Protein AF-X0YJ72-F1 (afdb_monomer)

pLDDT: mean 87.63, std 8.46, range [59.5, 96.56]

Mean predicted aligned error: 7.09 Å

Radius of gyration: 19.4 Å; Cα contacts (8 Å, |Δi|>4): 60; chains: 1; bounding box: 46×40×58 Å

Foldseek 3Di:
DVVVVVVDDDDDDPPDDDDDADDDPPPDDLLRRLLVLLVVQVCVVPVDDDPVNVVLLVVLSVVCVVVVNSRVLVVVVVVVVVCVVVVNDDDPDDDPLVPHSSSVSD

Nearest PDB structures (foldseek):
  7pu7-assembly1_A  TM=9.183E-01  e=7.646E-05  Mycobacterium tuberculosis
  5lew-assembly1_A  TM=9.288E-01  e=2.505E-04  Mycobacterium tuberculosis H37Rv
  3f2b-assembly1_A  TM=7.261E-01  e=5.883E-02  Geobacillus kaustophilus

InterPro domains:
  IPR004805 Error-prone DNA polymerase/DNA polymerase III subunit alpha DnaE/PolC [PTHR32294] (2-106)
  IPR011708 Bacterial DNA polymerase III, alpha subunit, NTPase domain [PF07733] (32-106)

Sequence (106 aa):
SVAIADKCSLKIELGKVYLPSYQAPAGYDLNQYLRKLCEEKLPHHYPEISPRISERMERELEIIGKMGYAGYFLIVWDFIRYAKEKKIVVGPGRGSVAGSLVAYLL

Structure (mmCIF, N/CA/C/O backbone):
data_AF-X0YJ72-F1
#
_entry.id   AF-X0YJ72-F1
#
loop_
_atom_site.group_PDB
_atom_site.id
_atom_site.type_symbol
_atom_site.label_atom_id
_atom_site.label_alt_id
_atom_site.label_comp_id
_atom_site.label_asym_id
_atom_site.label_entity_id
_atom_site.label_seq_id
_atom_site.pdbx_PDB_ins_code
_atom_site.Cartn_x
_atom_site.Cartn_y
_atom_site.Cartn_z
_atom_site.occupancy
_atom_site.B_iso_or_equiv
_atom_site.auth_seq_id
_atom_site.auth_comp_id
_atom_site.auth_asym_id
_atom_site.auth_atom_id
_atom_site.pdbx_PDB_model_num
ATOM 1 N N . SER A 1 1 ? -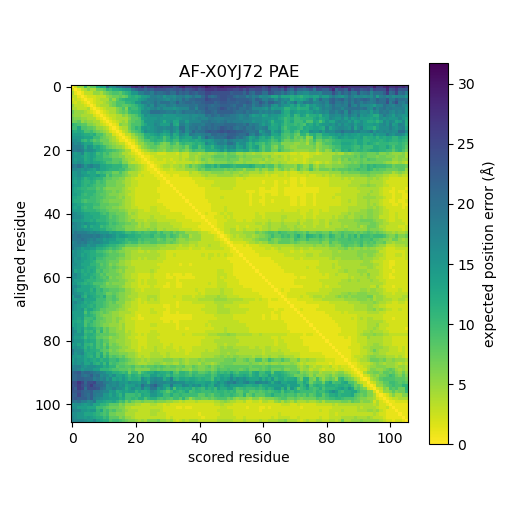26.955 20.178 37.705 1.00 59.50 1 SER A N 1
ATOM 2 C CA . SER A 1 1 ? -25.978 19.917 36.624 1.00 59.50 1 SER A CA 1
ATOM 3 C C . SER A 1 1 ? -24.838 19.014 37.092 1.00 59.50 1 SER A C 1
ATOM 5 O O . SER A 1 1 ? -24.590 18.019 36.428 1.00 59.50 1 SER A O 1
ATOM 7 N N . VAL A 1 2 ? -24.212 19.279 38.248 1.00 72.25 2 VAL A N 1
ATOM 8 C CA . VAL A 1 2 ? -23.073 18.493 38.788 1.00 72.25 2 VAL A CA 1
ATOM 9 C C . VAL A 1 2 ? -23.381 16.994 38.959 1.00 72.25 2 VAL A C 1
ATOM 11 O O . VAL A 1 2 ? -22.673 16.159 38.415 1.00 72.25 2 VAL A O 1
ATOM 14 N N . ALA A 1 3 ? -24.519 16.639 39.567 1.00 75.88 3 ALA A N 1
ATOM 15 C CA . ALA A 1 3 ? -24.898 15.238 39.812 1.00 75.88 3 ALA A CA 1
ATOM 16 C C . ALA A 1 3 ? -25.146 14.376 38.550 1.00 75.88 3 ALA A C 1
ATOM 18 O O . ALA A 1 3 ? -25.258 13.155 38.657 1.00 75.88 3 ALA A O 1
ATOM 19 N N . ILE A 1 4 ? -25.294 14.997 37.373 1.00 77.44 4 ILE A N 1
ATOM 20 C CA . ILE A 1 4 ? -25.411 14.294 36.084 1.00 77.44 4 ILE A CA 1
ATOM 21 C C . ILE A 1 4 ? -24.019 14.123 35.466 1.00 77.44 4 ILE A C 1
ATOM 23 O O . ILE A 1 4 ? -23.716 13.045 34.967 1.00 77.44 4 ILE A O 1
ATOM 27 N N . ALA A 1 5 ? -23.157 15.142 35.563 1.00 80.88 5 ALA A N 1
ATOM 28 C CA . ALA A 1 5 ? -21.775 15.077 35.091 1.00 80.88 5 ALA A CA 1
ATOM 29 C C . ALA A 1 5 ? -20.969 13.982 35.815 1.00 80.88 5 ALA A C 1
ATOM 31 O O . ALA A 1 5 ? -20.276 13.212 35.158 1.00 80.88 5 ALA A O 1
ATOM 32 N N . ASP A 1 6 ? -21.155 13.829 37.130 1.00 80.88 6 ASP A N 1
ATOM 33 C CA . ASP A 1 6 ? -20.467 12.801 37.931 1.00 80.88 6 ASP A CA 1
ATOM 34 C C . ASP A 1 6 ? -20.871 11.362 37.565 1.00 80.88 6 ASP A C 1
ATOM 36 O O . ASP A 1 6 ? -20.155 10.408 37.866 1.00 80.88 6 ASP A O 1
ATOM 40 N N . LYS A 1 7 ? -22.018 11.184 36.896 1.00 85.25 7 LYS A N 1
ATOM 41 C CA . LYS A 1 7 ? -22.509 9.876 36.433 1.00 85.25 7 LYS A CA 1
ATOM 42 C C . LYS A 1 7 ? -22.047 9.535 35.014 1.00 85.25 7 LYS A C 1
ATOM 44 O O . LYS A 1 7 ? -22.266 8.412 34.562 1.00 85.25 7 LYS A O 1
ATOM 49 N N . CYS A 1 8 ? -21.420 10.471 34.303 1.00 80.06 8 CYS A N 1
ATOM 50 C CA . CYS A 1 8 ? -20.959 10.278 32.934 1.00 80.06 8 CYS A CA 1
ATOM 51 C C . CYS A 1 8 ? -19.462 9.941 32.905 1.00 80.06 8 CYS A C 1
ATOM 53 O O . CYS A 1 8 ? -18.616 10.829 32.875 1.00 80.06 8 CYS A O 1
ATOM 55 N N . SER A 1 9 ? -19.129 8.650 32.841 1.00 81.56 9 SER A N 1
ATOM 56 C CA . SER A 1 9 ? -17.758 8.166 32.626 1.00 81.56 9 SER A CA 1
ATOM 57 C C . SER A 1 9 ? -17.624 7.473 31.264 1.00 81.56 9 SER A C 1
ATOM 59 O O . SER A 1 9 ? -17.609 6.250 31.145 1.00 81.56 9 SER A O 1
ATOM 61 N N . LEU A 1 10 ? -17.520 8.268 30.196 1.00 84.94 10 LEU A N 1
ATOM 62 C CA . LEU A 1 10 ? -17.245 7.748 28.856 1.00 84.94 10 LEU A CA 1
ATOM 63 C C . LEU A 1 10 ? -15.732 7.677 28.620 1.00 84.94 10 LEU A C 1
ATOM 65 O O . LEU A 1 10 ? -15.059 8.704 28.551 1.00 84.94 10 LEU A O 1
ATOM 69 N N . LYS A 1 11 ? -15.198 6.465 28.449 1.00 81.69 11 LYS A N 1
ATOM 70 C CA . LYS A 1 11 ? -13.836 6.258 27.946 1.00 81.69 11 LYS A CA 1
ATOM 71 C C . LYS A 1 11 ? -13.893 6.066 26.437 1.00 81.69 11 LYS A C 1
ATOM 73 O O . LYS A 1 11 ? -14.339 5.027 25.962 1.00 81.69 11 LYS A O 1
ATOM 78 N N . ILE A 1 12 ? -13.442 7.072 25.696 1.00 83.19 12 ILE A N 1
ATOM 79 C CA . ILE A 1 12 ? -13.235 6.953 24.253 1.00 83.19 12 ILE A CA 1
ATOM 80 C C . ILE A 1 12 ? -11.805 6.465 24.043 1.00 83.19 12 ILE A C 1
ATOM 82 O O . ILE A 1 12 ? -10.852 7.150 24.412 1.00 83.19 12 ILE A O 1
ATOM 86 N N . GLU A 1 13 ? -11.651 5.275 23.468 1.00 80.75 13 GLU A N 1
ATOM 87 C CA . GLU A 1 13 ? -10.342 4.773 23.061 1.00 80.75 13 GLU A CA 1
ATOM 88 C C . GLU A 1 13 ? -9.863 5.547 21.828 1.00 80.75 13 GLU A C 1
ATOM 90 O O . GLU A 1 13 ? -10.261 5.277 20.696 1.00 80.75 13 GLU A O 1
ATOM 95 N N . LEU A 1 14 ? -9.016 6.546 22.058 1.00 78.56 14 LEU A N 1
ATOM 96 C CA . LEU A 1 14 ? -8.369 7.309 20.998 1.00 78.56 14 LEU A CA 1
ATOM 97 C C . LEU A 1 14 ? -7.135 6.544 20.497 1.00 78.56 14 LEU A C 1
ATOM 99 O O . LEU A 1 14 ? -6.386 5.973 21.286 1.00 78.56 14 LEU A O 1
ATOM 103 N N . GLY A 1 15 ? -6.913 6.537 19.181 1.00 71.38 15 GLY A N 1
ATOM 104 C CA . GLY A 1 15 ? -5.707 5.962 18.567 1.00 71.38 15 GLY A CA 1
ATOM 105 C C . GLY A 1 15 ? -5.810 4.503 18.106 1.00 71.38 15 GLY A C 1
ATOM 106 O O . GLY A 1 15 ? -4.875 4.019 17.472 1.00 71.38 15 GLY A O 1
ATOM 107 N N . LYS A 1 16 ? -6.932 3.805 18.337 1.00 69.31 16 LYS A N 1
ATOM 108 C CA . LYS A 1 16 ? -7.198 2.528 17.654 1.00 69.31 16 LYS A CA 1
ATOM 109 C C . LYS A 1 16 ? -7.697 2.783 16.235 1.00 69.31 16 LYS A C 1
ATOM 111 O O . LYS A 1 16 ? -8.743 3.397 16.036 1.00 69.31 16 LYS A O 1
ATOM 116 N N . VAL A 1 17 ? -6.955 2.282 15.253 1.00 67.31 17 VAL A N 1
ATOM 117 C CA . VAL A 1 17 ? -7.372 2.298 13.850 1.00 67.31 17 VAL A CA 1
ATOM 118 C C . VAL A 1 17 ? -8.196 1.041 13.581 1.00 67.31 17 VAL A C 1
ATOM 120 O O . VAL A 1 17 ? -7.671 -0.069 13.603 1.00 67.31 17 VAL A O 1
ATOM 123 N N . TYR A 1 18 ? -9.489 1.217 13.326 1.00 72.44 18 TYR A N 1
ATOM 124 C CA . TYR A 1 18 ? -10.373 0.137 12.894 1.00 72.44 18 TYR A CA 1
ATOM 125 C C . TYR A 1 18 ? -10.379 0.089 11.367 1.00 72.44 18 TYR A C 1
ATOM 127 O O . TYR A 1 18 ? -11.132 0.814 10.718 1.00 72.44 18 TYR A O 1
ATOM 135 N N . LEU A 1 19 ? -9.496 -0.724 10.789 1.00 70.50 19 LEU A N 1
ATOM 136 C CA . LEU A 1 19 ? -9.482 -0.959 9.346 1.00 70.50 19 LEU A CA 1
ATOM 137 C C . LEU A 1 19 ? -10.406 -2.129 8.983 1.00 70.50 19 LEU A C 1
ATOM 139 O O . LEU A 1 19 ? -10.477 -3.099 9.742 1.00 70.50 19 LEU A O 1
ATOM 143 N N . PRO A 1 20 ? -11.084 -2.072 7.821 1.00 77.31 20 PRO A N 1
ATOM 144 C CA . PRO A 1 20 ? -11.748 -3.245 7.279 1.00 77.31 20 PRO A CA 1
ATOM 145 C C . PRO A 1 20 ? -10.729 -4.371 7.059 1.00 77.31 20 PRO A C 1
ATOM 147 O O . PRO A 1 20 ? -9.563 -4.121 6.749 1.00 77.31 20 PRO A O 1
ATOM 150 N N . SER A 1 21 ? -11.157 -5.621 7.213 1.00 79.88 21 SER A N 1
ATOM 151 C CA . SER A 1 21 ? -10.317 -6.766 6.875 1.00 79.88 21 SER A CA 1
ATOM 152 C C . SER A 1 21 ? -10.325 -6.981 5.362 1.00 79.88 21 SER A C 1
ATOM 154 O O . SER A 1 21 ? -11.374 -7.172 4.750 1.00 79.88 21 SER A O 1
ATOM 156 N N . TYR A 1 22 ? -9.143 -6.958 4.748 1.00 88.00 22 TYR A N 1
ATOM 157 C CA . TYR A 1 22 ? -8.981 -7.391 3.363 1.00 88.00 22 TYR A CA 1
ATOM 158 C C . TYR A 1 22 ? -8.944 -8.919 3.307 1.00 88.00 22 TYR A C 1
ATOM 160 O O . TYR A 1 22 ? -8.295 -9.550 4.143 1.00 88.00 22 TYR A O 1
ATOM 168 N N . GLN A 1 23 ? -9.611 -9.519 2.324 1.00 90.38 23 GLN A N 1
ATOM 169 C CA . GLN A 1 23 ? -9.538 -10.959 2.083 1.00 90.38 23 GLN A CA 1
ATOM 170 C C . GLN A 1 23 ? -8.643 -11.219 0.876 1.00 90.38 23 GLN A C 1
ATOM 172 O O . GLN A 1 23 ? -9.002 -10.901 -0.256 1.00 90.38 23 GLN A O 1
ATOM 177 N N . ALA A 1 24 ? -7.459 -11.780 1.127 1.00 90.50 24 ALA A N 1
ATOM 178 C CA . ALA A 1 24 ? -6.589 -12.236 0.053 1.00 90.50 24 ALA A CA 1
ATOM 179 C C . ALA A 1 24 ? -7.203 -13.461 -0.657 1.00 90.50 24 ALA A C 1
ATOM 181 O O . ALA A 1 24 ? -7.956 -14.220 -0.036 1.00 90.50 24 ALA A O 1
ATOM 182 N N . PRO A 1 25 ? -6.883 -13.680 -1.945 1.00 91.62 25 PRO A N 1
ATOM 183 C CA . PRO A 1 25 ? -7.271 -14.893 -2.653 1.00 91.62 25 PRO A CA 1
ATOM 184 C C . PRO A 1 25 ? -6.792 -16.165 -1.943 1.00 91.62 25 PRO A C 1
ATOM 186 O O . PRO A 1 25 ? -5.784 -16.160 -1.233 1.00 91.62 25 PRO A O 1
ATOM 189 N N . ALA A 1 26 ? -7.495 -17.276 -2.179 1.00 89.88 26 ALA A N 1
ATOM 190 C CA . ALA A 1 26 ? -7.156 -18.564 -1.583 1.00 89.88 26 ALA A CA 1
ATOM 191 C C . ALA A 1 26 ? -5.690 -18.944 -1.861 1.00 89.88 26 ALA A C 1
ATOM 193 O O . ALA A 1 26 ? -5.237 -18.904 -3.004 1.00 89.88 26 ALA A O 1
ATOM 194 N N . GLY A 1 27 ? -4.965 -19.321 -0.805 1.00 90.31 27 GLY A N 1
ATOM 195 C CA . GLY A 1 27 ? -3.552 -19.703 -0.879 1.00 90.31 27 GLY A CA 1
ATOM 196 C C . GLY A 1 27 ? -2.553 -18.572 -0.621 1.00 90.31 27 GLY A C 1
ATOM 197 O O . GLY A 1 27 ? -1.357 -18.846 -0.624 1.00 90.31 27 GLY A O 1
ATOM 198 N N . TYR A 1 28 ? -3.016 -17.345 -0.357 1.00 92.44 28 TYR A N 1
ATOM 199 C CA . TYR A 1 28 ? -2.157 -16.219 0.009 1.00 92.44 28 TYR A CA 1
ATOM 200 C C . TYR A 1 28 ? -2.522 -15.634 1.373 1.00 92.44 28 TYR A C 1
ATOM 202 O O . TYR A 1 28 ? -3.697 -15.438 1.685 1.00 92.44 28 TYR A O 1
ATOM 210 N N . ASP A 1 29 ? -1.506 -15.276 2.157 1.00 94.69 29 ASP A N 1
ATOM 211 C CA . ASP A 1 29 ? -1.660 -14.275 3.212 1.00 94.69 29 ASP A CA 1
ATOM 212 C C . ASP A 1 29 ? -1.589 -12.838 2.641 1.00 94.69 29 ASP A C 1
ATOM 214 O O . ASP A 1 29 ? -1.282 -12.621 1.465 1.00 94.69 29 ASP A O 1
ATOM 218 N N . LEU A 1 30 ? -1.888 -11.827 3.466 1.00 94.19 30 LEU A N 1
ATOM 219 C CA . LEU A 1 30 ? -1.891 -10.422 3.034 1.00 94.19 30 LEU A CA 1
ATOM 220 C C . LEU A 1 30 ? -0.511 -9.931 2.565 1.00 94.19 30 LEU A C 1
ATOM 222 O O . LEU A 1 30 ? -0.428 -9.159 1.612 1.00 94.19 30 LEU A O 1
ATOM 226 N N . ASN A 1 31 ? 0.568 -10.363 3.219 1.00 95.25 31 ASN A N 1
ATOM 227 C CA . ASN A 1 31 ? 1.929 -9.954 2.875 1.00 95.25 31 ASN A CA 1
ATOM 228 C C . ASN A 1 31 ? 2.378 -10.613 1.567 1.00 95.25 31 ASN A C 1
ATOM 230 O O . ASN A 1 31 ? 2.947 -9.951 0.701 1.00 95.25 31 ASN A O 1
ATOM 234 N N . GLN A 1 32 ? 2.090 -11.904 1.407 1.00 96.25 32 GLN A N 1
ATOM 235 C CA . GLN A 1 32 ? 2.367 -12.674 0.200 1.00 96.25 32 GLN A CA 1
ATOM 236 C C . GLN A 1 32 ? 1.589 -12.125 -0.993 1.00 96.25 32 GLN A C 1
ATOM 238 O O . GLN A 1 32 ? 2.148 -11.984 -2.079 1.00 96.25 32 GLN A O 1
ATOM 243 N N . TYR A 1 33 ? 0.316 -11.775 -0.798 1.00 96.38 33 TYR A N 1
ATOM 244 C CA . TYR A 1 33 ? -0.488 -11.200 -1.867 1.00 96.38 33 TYR A CA 1
ATOM 245 C C . TYR A 1 33 ? 0.001 -9.803 -2.263 1.00 96.38 33 TYR A C 1
ATOM 247 O O . TYR A 1 33 ? 0.153 -9.520 -3.449 1.00 96.38 33 TYR A O 1
ATOM 255 N N . LEU A 1 34 ? 0.330 -8.953 -1.284 1.00 96.31 34 LEU A N 1
ATOM 256 C CA . LEU A 1 34 ? 0.930 -7.644 -1.541 1.00 96.31 34 LEU A CA 1
ATOM 257 C C . LEU A 1 34 ? 2.246 -7.768 -2.326 1.00 96.31 34 LEU A C 1
ATOM 259 O O . LEU A 1 34 ? 2.441 -7.068 -3.317 1.00 96.31 34 LEU A O 1
ATOM 263 N N . ARG A 1 35 ? 3.123 -8.691 -1.917 1.00 96.56 35 ARG A N 1
ATOM 264 C CA . ARG A 1 35 ? 4.372 -9.002 -2.623 1.00 96.56 35 ARG A CA 1
ATOM 265 C C . ARG A 1 35 ? 4.119 -9.400 -4.073 1.00 96.56 35 ARG A C 1
ATOM 267 O O . ARG A 1 35 ? 4.732 -8.819 -4.962 1.00 96.56 35 ARG A O 1
ATOM 274 N N . LYS A 1 36 ? 3.198 -10.340 -4.305 1.00 95.94 36 LYS A N 1
ATOM 275 C CA . LYS A 1 36 ? 2.842 -10.814 -5.649 1.00 95.94 36 LYS A CA 1
ATOM 276 C C . LYS A 1 36 ? 2.450 -9.654 -6.564 1.00 95.94 36 LYS A C 1
ATOM 278 O O . LYS A 1 36 ? 2.951 -9.564 -7.678 1.00 95.94 36 LYS A O 1
ATOM 283 N N . LEU A 1 37 ? 1.599 -8.744 -6.084 1.00 95.56 37 LEU A N 1
ATOM 284 C CA . LEU A 1 37 ? 1.169 -7.576 -6.860 1.00 95.56 37 LEU A CA 1
ATOM 285 C C . LEU A 1 37 ? 2.339 -6.649 -7.216 1.00 95.56 37 LEU A C 1
ATOM 287 O O . LEU A 1 37 ? 2.407 -6.150 -8.339 1.00 95.56 37 LEU A O 1
ATOM 291 N N . CYS A 1 38 ? 3.264 -6.424 -6.281 1.00 95.38 38 CYS A N 1
ATOM 292 C CA . CYS A 1 38 ? 4.462 -5.630 -6.543 1.00 95.38 38 CYS A CA 1
ATOM 293 C C . CYS A 1 38 ? 5.374 -6.304 -7.574 1.00 95.38 38 CYS A C 1
ATOM 295 O O . CYS A 1 38 ? 5.818 -5.642 -8.506 1.00 95.38 38 CYS A O 1
ATOM 297 N N . GLU A 1 39 ? 5.619 -7.608 -7.443 1.00 94.19 39 GLU A N 1
ATOM 298 C CA . GLU A 1 39 ? 6.461 -8.386 -8.363 1.00 94.19 39 GLU A CA 1
ATOM 299 C C . GLU A 1 39 ? 5.876 -8.440 -9.780 1.00 94.19 39 GLU A C 1
ATOM 301 O O . GLU A 1 39 ? 6.616 -8.309 -10.751 1.00 94.19 39 GLU A O 1
ATOM 306 N N . GLU A 1 40 ? 4.552 -8.555 -9.914 1.00 94.25 40 GLU A N 1
ATOM 307 C CA . GLU A 1 40 ? 3.861 -8.520 -11.210 1.00 94.25 40 GLU A CA 1
ATOM 308 C C . GLU A 1 40 ? 3.990 -7.156 -11.898 1.00 94.25 40 GLU A C 1
ATOM 310 O O . GLU A 1 40 ? 4.119 -7.080 -13.120 1.00 94.25 40 GLU A O 1
ATOM 315 N N . LYS A 1 41 ? 3.967 -6.065 -11.126 1.00 92.44 41 LYS A N 1
ATOM 316 C CA . LYS A 1 41 ? 3.999 -4.702 -11.671 1.00 92.44 41 LYS A CA 1
ATOM 317 C C . LYS A 1 41 ? 5.399 -4.129 -11.829 1.00 92.44 41 LYS A C 1
ATOM 319 O O . LYS A 1 41 ? 5.595 -3.236 -12.652 1.00 92.44 41 LYS A O 1
ATOM 324 N N . LEU A 1 42 ? 6.381 -4.652 -11.103 1.00 92.38 42 LEU A N 1
ATOM 325 C CA . LEU A 1 42 ? 7.759 -4.172 -11.134 1.00 92.38 42 LEU A CA 1
ATOM 326 C C . LEU A 1 42 ? 8.341 -4.079 -12.562 1.00 92.38 42 LEU A C 1
ATOM 328 O O . LEU A 1 42 ? 8.845 -3.004 -12.895 1.00 92.38 42 LEU A O 1
ATOM 332 N N . PRO A 1 43 ? 8.200 -5.092 -13.446 1.00 91.25 43 PRO A N 1
ATOM 333 C CA . PRO A 1 43 ? 8.715 -5.023 -14.817 1.00 91.25 43 PRO A CA 1
ATOM 334 C C . PRO A 1 43 ? 8.016 -3.971 -15.688 1.00 91.25 43 PRO A C 1
ATOM 336 O O . PRO A 1 43 ? 8.609 -3.457 -16.634 1.00 91.25 43 PRO A O 1
ATOM 339 N N . HIS A 1 44 ? 6.759 -3.628 -15.383 1.00 90.25 44 HIS A N 1
ATOM 340 C CA . HIS A 1 44 ? 6.011 -2.606 -16.122 1.00 90.25 44 HIS A CA 1
ATOM 341 C C . HIS A 1 44 ? 6.501 -1.186 -15.819 1.00 90.25 44 HIS A C 1
ATOM 343 O O . HIS A 1 44 ? 6.399 -0.308 -16.674 1.00 90.25 44 HIS A O 1
ATOM 349 N N . HIS A 1 45 ? 7.038 -0.960 -14.618 1.00 88.62 45 HIS A N 1
ATOM 350 C CA . HIS A 1 45 ? 7.579 0.336 -14.204 1.00 88.62 45 HIS A CA 1
ATOM 351 C C . HIS A 1 45 ? 9.101 0.433 -14.379 1.00 88.62 45 HIS A C 1
AT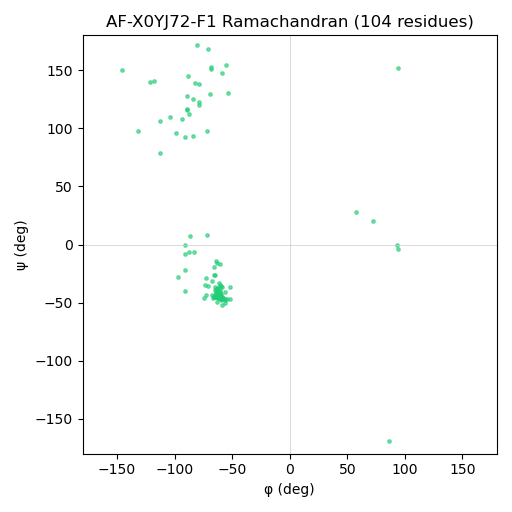OM 353 O O . HIS A 1 45 ? 9.618 1.530 -14.587 1.00 88.62 45 HIS A O 1
ATOM 359 N N . TYR A 1 46 ? 9.811 -0.697 -14.309 1.00 88.62 46 TYR A N 1
ATOM 360 C CA . TYR A 1 46 ? 11.264 -0.786 -14.430 1.00 88.62 46 TYR A CA 1
ATOM 361 C C . TYR A 1 46 ? 11.649 -1.902 -15.415 1.00 88.62 46 TYR A C 1
ATOM 363 O O . TYR A 1 46 ? 11.714 -3.064 -15.017 1.00 88.62 46 TYR A O 1
ATOM 371 N N . PRO A 1 47 ? 11.945 -1.563 -16.685 1.00 84.88 47 PRO A N 1
ATOM 372 C CA . PRO A 1 47 ? 12.382 -2.539 -17.689 1.00 84.88 47 PRO A CA 1
ATOM 373 C C . PRO A 1 47 ? 13.694 -3.240 -17.312 1.00 84.88 47 PRO A C 1
ATOM 375 O O . PRO A 1 47 ? 13.882 -4.416 -17.610 1.00 84.88 47 PRO A O 1
ATOM 378 N N . GLU A 1 48 ? 14.586 -2.525 -16.621 1.00 88.81 48 GLU A N 1
ATOM 379 C CA . GLU A 1 48 ? 15.819 -3.064 -16.052 1.00 88.81 48 GLU A CA 1
ATOM 380 C C . GLU A 1 48 ? 15.742 -3.029 -14.525 1.00 88.81 48 GLU A C 1
ATOM 382 O O . GLU A 1 48 ? 15.834 -1.976 -13.883 1.00 88.81 48 GLU A O 1
ATOM 387 N N . ILE A 1 49 ? 15.566 -4.204 -13.925 1.00 87.12 49 ILE A N 1
ATOM 388 C CA . ILE A 1 49 ? 15.465 -4.342 -12.476 1.00 87.12 49 ILE A CA 1
ATOM 389 C C . ILE A 1 49 ? 16.879 -4.407 -11.896 1.00 87.12 49 ILE A C 1
ATOM 391 O O . ILE A 1 49 ? 17.500 -5.466 -11.819 1.00 87.12 49 ILE A O 1
ATOM 395 N N . SER A 1 50 ? 17.407 -3.252 -11.488 1.00 91.31 50 SER A N 1
ATOM 396 C CA . SER A 1 50 ? 18.681 -3.211 -10.763 1.00 91.31 50 SER A CA 1
ATOM 397 C C . SER A 1 50 ? 18.546 -3.839 -9.362 1.00 91.31 50 SER A C 1
ATOM 399 O O . SER A 1 50 ? 17.487 -3.702 -8.738 1.00 91.31 50 SER A O 1
ATOM 401 N N . PRO A 1 51 ? 19.622 -4.428 -8.799 1.00 91.31 51 PRO A N 1
ATOM 402 C CA . PRO A 1 51 ? 19.613 -4.969 -7.434 1.00 91.31 51 PRO A CA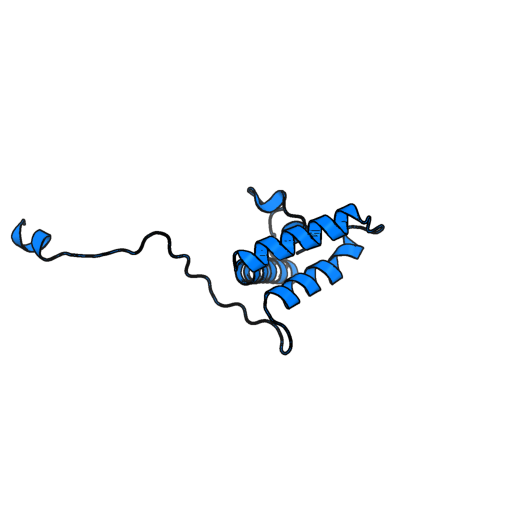 1
ATOM 403 C C . PRO A 1 51 ? 19.117 -3.962 -6.389 1.00 91.31 51 PRO A C 1
ATOM 405 O O . PRO A 1 51 ? 18.353 -4.307 -5.494 1.00 91.31 51 PRO A O 1
ATOM 408 N N . ARG A 1 52 ? 19.453 -2.678 -6.571 1.00 92.19 52 ARG A N 1
ATOM 409 C CA . ARG A 1 52 ? 19.021 -1.580 -5.696 1.00 92.19 52 ARG A CA 1
ATOM 410 C C . ARG A 1 52 ? 17.497 -1.431 -5.625 1.00 92.19 52 ARG A C 1
ATOM 412 O O . ARG A 1 52 ? 16.975 -1.046 -4.581 1.00 92.19 52 ARG A O 1
ATOM 419 N N . ILE A 1 53 ? 16.787 -1.675 -6.727 1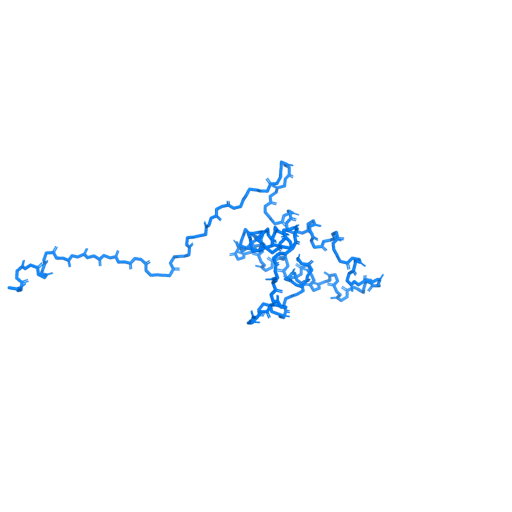.00 92.31 53 ILE A N 1
ATOM 420 C CA . ILE A 1 53 ? 15.323 -1.561 -6.777 1.00 92.31 53 ILE A CA 1
ATOM 421 C C . ILE A 1 53 ? 14.692 -2.754 -6.060 1.00 92.31 53 ILE A C 1
ATOM 423 O O . ILE A 1 53 ? 13.829 -2.551 -5.207 1.00 92.31 53 ILE A O 1
ATOM 427 N N . SER A 1 54 ? 15.169 -3.969 -6.338 1.00 91.06 54 SER A N 1
ATOM 428 C CA . SER A 1 54 ? 14.692 -5.187 -5.673 1.00 91.06 54 SER A CA 1
ATOM 429 C C . SER A 1 54 ? 14.923 -5.144 -4.164 1.00 91.06 54 SER A C 1
ATOM 431 O O . SER A 1 54 ? 14.000 -5.393 -3.396 1.00 91.06 54 SER A O 1
ATOM 433 N N . GLU A 1 55 ? 16.116 -4.740 -3.718 1.00 94.31 55 GLU A N 1
ATOM 434 C CA . GLU A 1 55 ? 16.434 -4.591 -2.292 1.00 94.31 55 GLU A CA 1
ATOM 435 C C . GLU A 1 55 ? 15.564 -3.535 -1.605 1.00 94.31 55 GLU A C 1
ATOM 437 O O . GLU A 1 55 ? 15.166 -3.699 -0.449 1.00 94.31 55 GLU A O 1
ATOM 442 N N . ARG A 1 56 ? 15.257 -2.435 -2.303 1.00 94.25 56 ARG A N 1
ATOM 443 C CA . ARG A 1 56 ? 14.356 -1.407 -1.777 1.00 94.25 56 ARG A CA 1
ATOM 444 C C . ARG A 1 56 ? 12.935 -1.942 -1.635 1.00 94.25 56 ARG A C 1
ATOM 446 O O . ARG A 1 56 ? 12.326 -1.719 -0.593 1.00 94.25 56 ARG A O 1
ATOM 453 N N . MET A 1 57 ? 12.423 -2.628 -2.657 1.00 94.94 57 MET A N 1
ATOM 454 C CA . MET A 1 57 ? 11.093 -3.237 -2.625 1.00 94.94 57 MET A CA 1
ATOM 455 C C . MET A 1 57 ? 10.987 -4.232 -1.469 1.00 94.94 57 MET A C 1
ATOM 457 O O . MET A 1 57 ? 10.046 -4.150 -0.685 1.00 94.94 57 MET A O 1
ATOM 461 N N . GLU A 1 58 ? 11.985 -5.103 -1.318 1.00 95.12 58 GLU A N 1
ATOM 462 C CA . GLU A 1 58 ? 12.037 -6.100 -0.251 1.00 95.12 58 GLU A CA 1
ATOM 463 C C . GLU A 1 58 ? 12.009 -5.453 1.135 1.00 95.12 58 GLU A C 1
ATOM 465 O O . GLU A 1 58 ? 11.192 -5.810 1.981 1.00 95.12 58 GLU A O 1
ATOM 470 N N . ARG A 1 59 ? 12.846 -4.432 1.346 1.00 95.94 59 ARG A N 1
ATOM 471 C CA . ARG A 1 59 ? 12.903 -3.695 2.611 1.00 95.94 59 ARG A CA 1
ATOM 472 C C . ARG A 1 59 ? 11.578 -3.013 2.943 1.00 95.94 59 ARG A C 1
ATOM 474 O O . ARG A 1 59 ? 11.151 -3.029 4.095 1.00 95.94 59 ARG A O 1
ATOM 481 N N . GLU A 1 60 ? 10.936 -2.385 1.959 1.00 95.75 60 GLU A N 1
ATOM 482 C CA . GLU A 1 60 ? 9.633 -1.746 2.163 1.00 95.75 60 GLU A CA 1
ATOM 483 C C . GLU A 1 60 ? 8.547 -2.784 2.489 1.00 95.75 60 GLU A C 1
ATOM 485 O O . GLU A 1 60 ? 7.804 -2.589 3.452 1.00 95.75 60 GLU A O 1
ATOM 490 N N . LEU A 1 61 ? 8.489 -3.906 1.760 1.00 96.12 61 LEU A N 1
ATOM 491 C CA . LEU A 1 61 ? 7.552 -5.005 2.027 1.00 96.12 61 LEU A CA 1
ATOM 492 C C . LEU A 1 61 ? 7.748 -5.598 3.429 1.00 96.12 61 LEU A C 1
ATOM 494 O O . LEU A 1 61 ? 6.770 -5.830 4.140 1.00 96.12 61 LEU A O 1
ATOM 498 N N . GLU A 1 62 ? 8.996 -5.793 3.856 1.00 96.12 62 GLU A N 1
ATOM 499 C CA . GLU A 1 62 ? 9.324 -6.302 5.188 1.00 96.12 62 GLU A CA 1
ATOM 500 C C . GLU A 1 62 ? 8.837 -5.352 6.293 1.00 96.12 62 GLU A C 1
ATOM 502 O O . GLU A 1 62 ? 8.208 -5.787 7.261 1.00 96.12 62 GLU A O 1
ATOM 507 N N . ILE A 1 63 ? 9.082 -4.045 6.147 1.00 94.94 63 ILE A N 1
ATOM 508 C CA . ILE A 1 63 ? 8.622 -3.030 7.107 1.00 94.94 63 ILE A CA 1
ATOM 509 C C . ILE A 1 63 ? 7.089 -2.988 7.151 1.00 94.94 63 ILE A C 1
ATOM 511 O O . ILE A 1 63 ? 6.510 -2.980 8.238 1.00 94.94 63 ILE A O 1
ATOM 515 N N . ILE A 1 64 ? 6.420 -2.997 5.995 1.00 94.06 64 ILE A N 1
ATOM 516 C CA . ILE A 1 64 ? 4.951 -2.986 5.911 1.00 94.06 64 ILE A CA 1
ATOM 517 C C . ILE A 1 64 ? 4.361 -4.218 6.605 1.00 94.06 64 ILE A C 1
ATOM 519 O O . ILE A 1 64 ? 3.400 -4.086 7.370 1.00 94.06 64 ILE A O 1
ATOM 523 N N . GLY A 1 65 ? 4.955 -5.392 6.380 1.00 92.88 65 GLY A N 1
ATOM 524 C CA . GLY A 1 65 ? 4.532 -6.638 7.011 1.00 92.88 65 GLY A CA 1
ATOM 525 C C . GLY A 1 65 ? 4.733 -6.631 8.524 1.00 92.88 65 GLY A C 1
ATOM 526 O O . GLY A 1 65 ? 3.804 -6.955 9.261 1.00 92.88 65 GLY A O 1
ATOM 527 N N . LYS A 1 66 ? 5.897 -6.172 9.008 1.00 92.19 66 LYS A N 1
ATOM 528 C CA . LYS A 1 66 ? 6.192 -6.034 10.448 1.00 92.19 66 LYS A CA 1
ATOM 529 C C . LYS A 1 66 ? 5.219 -5.104 11.167 1.00 92.19 66 LYS A C 1
ATOM 531 O O . LYS A 1 66 ? 4.855 -5.360 12.309 1.00 92.19 66 LYS A O 1
ATOM 536 N N . MET A 1 67 ? 4.794 -4.037 10.497 1.00 90.06 67 MET A N 1
ATOM 537 C CA . MET A 1 67 ? 3.849 -3.069 11.049 1.00 90.06 67 MET A CA 1
ATOM 538 C C . MET A 1 67 ? 2.379 -3.504 10.917 1.00 90.06 67 MET A C 1
ATOM 540 O O . MET A 1 67 ? 1.499 -2.817 11.429 1.00 90.06 67 MET A O 1
ATOM 544 N N . GLY A 1 68 ? 2.093 -4.613 10.224 1.00 89.50 68 GLY A N 1
ATOM 545 C CA . GLY A 1 68 ? 0.728 -5.096 10.000 1.00 89.50 68 GLY A CA 1
ATOM 546 C C . GLY A 1 68 ? -0.083 -4.252 9.010 1.00 89.50 68 GLY A C 1
ATOM 547 O O . GLY A 1 68 ? -1.310 -4.323 9.004 1.00 89.50 68 GLY A O 1
ATOM 548 N N . TYR A 1 69 ? 0.574 -3.458 8.158 1.00 90.75 69 TYR A N 1
ATOM 549 C CA . TYR A 1 69 ? -0.102 -2.540 7.234 1.00 90.75 69 TYR A CA 1
ATOM 550 C C . TYR A 1 69 ? -0.415 -3.139 5.859 1.00 90.75 69 TYR A C 1
ATOM 552 O O . TYR A 1 69 ? -1.036 -2.462 5.042 1.00 90.75 69 TYR A O 1
ATOM 560 N N . ALA A 1 70 ? -0.060 -4.396 5.580 1.00 93.00 70 ALA A N 1
ATOM 561 C CA . ALA A 1 70 ? -0.326 -4.999 4.270 1.00 93.00 70 ALA A CA 1
ATOM 562 C C . ALA A 1 70 ? -1.814 -4.949 3.879 1.00 93.00 70 ALA A C 1
ATOM 564 O O . ALA A 1 70 ? -2.145 -4.583 2.754 1.00 93.00 70 ALA A O 1
ATOM 565 N N . GLY A 1 71 ? -2.722 -5.204 4.830 1.00 92.44 71 GLY A N 1
ATOM 566 C CA . GLY A 1 71 ? -4.165 -5.081 4.598 1.00 92.44 71 GLY A CA 1
ATOM 567 C C . GLY A 1 71 ? -4.5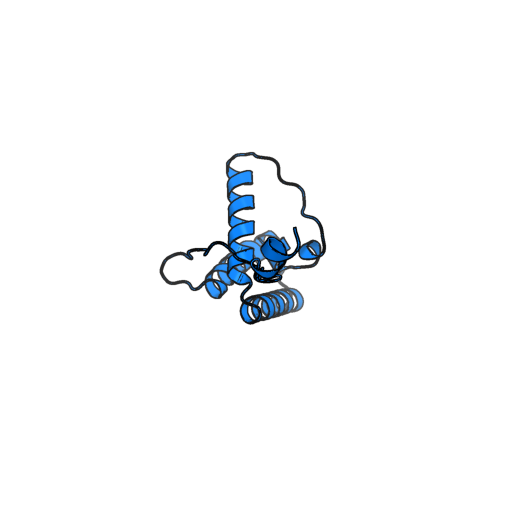92 -3.665 4.203 1.00 92.44 71 GLY A C 1
ATOM 568 O O . GLY A 1 71 ? -5.401 -3.501 3.297 1.00 92.44 71 GLY A O 1
ATOM 569 N N . TYR A 1 72 ? -3.999 -2.635 4.814 1.00 90.81 72 TYR A N 1
ATOM 570 C CA . TYR A 1 72 ? -4.268 -1.240 4.457 1.00 90.81 72 TYR A CA 1
ATOM 571 C C . TYR A 1 72 ? -3.861 -0.935 3.009 1.00 90.81 72 TYR A C 1
ATOM 573 O O . TYR A 1 72 ? -4.645 -0.355 2.259 1.00 90.81 72 TYR A O 1
ATOM 581 N N . PHE A 1 73 ? -2.663 -1.369 2.603 1.00 93.00 73 PHE A N 1
ATOM 582 C CA . PHE A 1 73 ? -2.179 -1.194 1.231 1.00 93.00 73 PHE A CA 1
ATOM 583 C C . PHE A 1 73 ? -3.090 -1.889 0.215 1.00 93.00 73 PHE A C 1
ATOM 585 O O . PHE A 1 73 ? -3.438 -1.288 -0.798 1.00 93.00 73 PHE A O 1
ATOM 592 N N . LEU A 1 74 ? -3.528 -3.115 0.512 1.00 94.19 74 LEU A N 1
ATOM 593 C CA . LEU A 1 74 ? -4.424 -3.880 -0.357 1.00 94.19 74 LEU A CA 1
ATOM 594 C C . LEU A 1 74 ? -5.809 -3.234 -0.497 1.00 94.19 74 LEU A C 1
ATOM 596 O O . LEU A 1 74 ? -6.347 -3.190 -1.599 1.00 94.19 74 LEU A O 1
ATOM 600 N N . ILE A 1 75 ? -6.359 -2.672 0.582 1.00 92.75 75 ILE A N 1
ATOM 601 C CA . ILE A 1 75 ? -7.634 -1.939 0.545 1.00 92.75 75 ILE A CA 1
ATOM 602 C C . ILE A 1 75 ? -7.531 -0.701 -0.350 1.00 92.75 75 ILE A C 1
ATOM 604 O O . ILE A 1 75 ? -8.375 -0.483 -1.217 1.00 92.75 75 ILE A O 1
ATOM 608 N N . VAL A 1 76 ? -6.492 0.118 -0.157 1.00 91.69 76 VAL A N 1
ATOM 609 C CA . VAL A 1 76 ? -6.296 1.340 -0.953 1.00 91.69 76 VAL A CA 1
ATOM 610 C C . VAL A 1 76 ? -6.059 0.999 -2.423 1.00 91.69 76 VAL A C 1
ATOM 612 O O . VAL A 1 76 ? -6.649 1.629 -3.303 1.00 91.69 76 VAL A O 1
ATOM 615 N N . TRP A 1 77 ? -5.237 -0.016 -2.690 1.00 92.94 77 TRP A N 1
ATOM 616 C CA . TRP A 1 77 ? -5.005 -0.532 -4.035 1.00 92.94 77 TRP A CA 1
ATOM 617 C C . TRP A 1 77 ? -6.305 -0.960 -4.720 1.00 92.94 77 TRP A C 1
ATOM 619 O O . TRP A 1 77 ? -6.546 -0.564 -5.859 1.00 92.94 77 TRP A O 1
ATOM 629 N N . ASP A 1 78 ? -7.162 -1.711 -4.026 1.00 93.06 78 ASP A N 1
ATOM 630 C CA . ASP A 1 78 ? -8.423 -2.209 -4.578 1.00 93.06 78 ASP A CA 1
ATOM 631 C C . ASP A 1 78 ? -9.382 -1.063 -4.935 1.00 93.06 78 ASP A C 1
ATOM 633 O O . ASP A 1 78 ? -9.937 -1.029 -6.035 1.00 93.06 78 ASP A O 1
ATOM 637 N N . PHE A 1 79 ? -9.483 -0.040 -4.077 1.00 91.25 79 PHE A N 1
ATOM 638 C CA . PHE A 1 79 ? -10.256 1.166 -4.388 1.00 91.25 79 PHE A CA 1
ATOM 639 C C . PHE A 1 79 ? -9.740 1.893 -5.633 1.00 91.25 79 PHE A C 1
ATOM 641 O O . PHE A 1 79 ? -10.530 2.283 -6.497 1.00 91.25 79 PHE A O 1
ATOM 648 N N . ILE A 1 80 ? -8.421 2.073 -5.746 1.00 90.50 80 ILE A N 1
ATOM 649 C CA . ILE A 1 80 ? -7.800 2.745 -6.895 1.00 90.50 80 ILE A CA 1
ATOM 650 C C . ILE A 1 80 ? -8.008 1.926 -8.169 1.00 90.50 80 ILE A C 1
ATOM 652 O O . ILE A 1 80 ? -8.348 2.485 -9.215 1.00 90.50 80 ILE A O 1
ATOM 656 N N . ARG A 1 81 ? -7.819 0.606 -8.093 1.00 92.50 81 ARG A N 1
ATOM 657 C CA . ARG A 1 81 ? -8.035 -0.318 -9.204 1.00 92.50 81 ARG A CA 1
ATOM 658 C C . ARG A 1 81 ? -9.480 -0.245 -9.692 1.00 92.50 81 ARG A C 1
ATOM 660 O O . ARG A 1 81 ? -9.697 -0.004 -10.878 1.00 92.50 81 ARG A O 1
ATOM 667 N N . TYR A 1 82 ? -10.448 -0.380 -8.787 1.00 93.94 82 TYR A N 1
ATOM 668 C CA . TYR A 1 82 ? -11.869 -0.306 -9.118 1.00 93.94 82 TYR A CA 1
ATOM 669 C C . TYR A 1 82 ? -12.235 1.039 -9.758 1.00 93.94 82 TYR A C 1
ATOM 671 O O . TYR A 1 82 ? -12.910 1.078 -10.788 1.00 93.94 82 TYR A O 1
ATOM 679 N N . ALA A 1 83 ? -11.750 2.152 -9.198 1.00 93.62 83 ALA A N 1
ATOM 680 C CA . ALA A 1 83 ? -11.983 3.478 -9.759 1.00 93.62 83 ALA A CA 1
ATOM 681 C C . ALA A 1 83 ? -11.459 3.584 -11.202 1.00 93.62 83 ALA A C 1
ATOM 683 O O . ALA 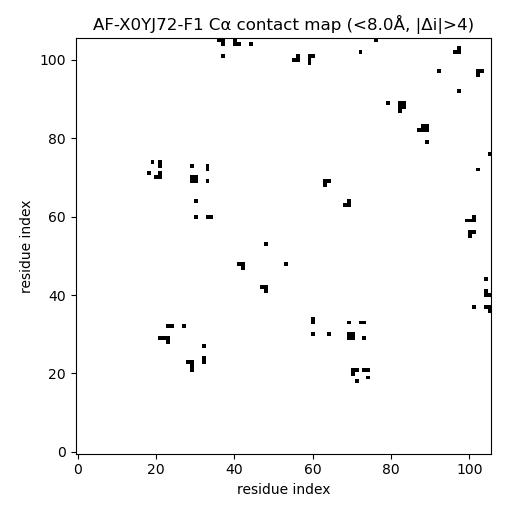A 1 83 ? -12.201 4.006 -12.091 1.00 93.62 83 ALA A O 1
ATOM 684 N N . LYS A 1 84 ? -10.227 3.120 -11.463 1.00 90.12 84 LYS A N 1
ATOM 685 C CA . LYS A 1 84 ? -9.640 3.088 -12.813 1.00 90.12 84 LYS A CA 1
ATOM 686 C C . LYS A 1 84 ? -10.456 2.214 -13.774 1.00 90.12 84 LYS A C 1
ATOM 688 O O . LYS A 1 84 ? -10.763 2.663 -14.877 1.00 90.12 84 LYS A O 1
ATOM 693 N N . GLU A 1 85 ? -10.865 1.014 -13.357 1.00 94.12 85 GLU A N 1
ATOM 694 C CA . GLU A 1 85 ? -11.708 0.106 -14.158 1.00 94.12 85 GLU A CA 1
ATOM 695 C C . GLU A 1 85 ? -13.071 0.731 -14.507 1.00 94.12 85 GLU A C 1
ATOM 697 O O . GLU A 1 85 ? -13.595 0.536 -15.606 1.00 94.12 85 GLU A O 1
ATOM 702 N N . LYS A 1 86 ? -13.632 1.541 -13.602 1.00 95.69 86 LYS A N 1
ATOM 703 C CA . LYS A 1 86 ? -14.878 2.293 -13.816 1.00 95.69 86 LYS A CA 1
ATOM 704 C C . LYS A 1 86 ? -14.682 3.657 -14.477 1.00 95.69 86 LYS A C 1
ATOM 706 O O . LYS A 1 86 ? -15.653 4.398 -14.608 1.00 95.69 86 LYS A O 1
ATOM 711 N N . LYS A 1 87 ? -13.466 3.983 -14.930 1.00 93.56 87 LYS A N 1
ATOM 712 C CA . LYS A 1 87 ? -13.113 5.277 -15.544 1.00 93.56 87 LYS A CA 1
ATOM 713 C C . LYS A 1 87 ? -13.403 6.480 -14.631 1.00 93.56 87 LYS A C 1
ATOM 715 O O . LYS A 1 87 ? -13.653 7.584 -15.111 1.00 93.56 87 LYS A O 1
ATOM 720 N N . ILE A 1 88 ? -13.357 6.269 -13.317 1.00 94.31 88 ILE A N 1
ATOM 721 C CA . ILE A 1 88 ? -13.426 7.319 -12.302 1.00 94.31 88 ILE A CA 1
ATOM 722 C C . ILE A 1 88 ? -12.012 7.874 -12.122 1.00 94.31 88 ILE A C 1
ATOM 724 O O . ILE A 1 88 ? -11.064 7.130 -11.867 1.00 94.31 88 ILE A O 1
ATOM 728 N N . VAL A 1 89 ? -11.864 9.189 -12.275 1.00 88.50 89 VAL A N 1
ATOM 729 C CA . VAL A 1 89 ? -10.560 9.856 -12.204 1.00 88.50 89 VAL A CA 1
ATOM 730 C C . VAL A 1 89 ? -10.023 9.815 -10.773 1.00 88.50 89 VAL A C 1
ATOM 732 O O . VAL A 1 89 ? -10.703 10.212 -9.829 1.00 88.50 89 VAL A O 1
ATOM 735 N N . VAL A 1 90 ? -8.773 9.376 -10.631 1.00 86.94 90 VAL A N 1
ATOM 736 C CA . VAL A 1 90 ? -8.009 9.398 -9.378 1.00 86.94 90 VAL A CA 1
ATOM 737 C C . VAL A 1 90 ? -6.776 10.282 -9.553 1.00 86.94 90 VAL A C 1
ATOM 739 O O . VAL A 1 90 ? -6.159 10.293 -10.618 1.00 86.94 90 VAL A O 1
ATOM 742 N N . GLY A 1 91 ? -6.428 11.056 -8.523 1.00 80.62 91 GLY A N 1
ATOM 743 C CA . GLY A 1 91 ? -5.231 11.901 -8.543 1.00 80.62 91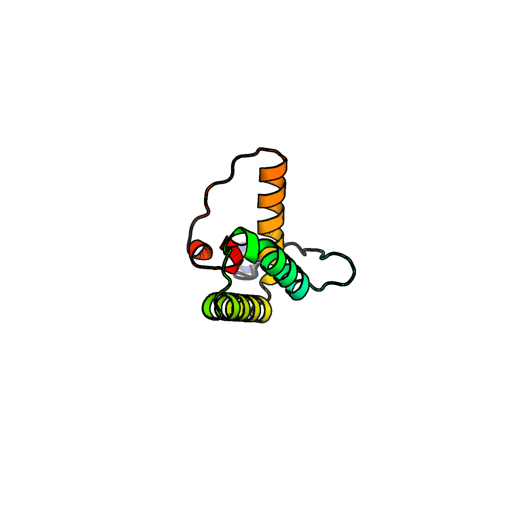 GLY A CA 1
ATOM 744 C C . GLY A 1 91 ? -3.927 11.088 -8.473 1.00 80.62 91 GLY A C 1
ATOM 745 O O . GLY A 1 91 ? -3.960 9.909 -8.123 1.00 80.62 91 GLY A O 1
ATOM 746 N N . PRO A 1 92 ? -2.763 11.712 -8.728 1.00 75.19 92 PRO A N 1
ATOM 747 C CA . PRO A 1 92 ? -1.458 11.035 -8.792 1.00 75.19 92 PRO A CA 1
ATOM 748 C C . PRO A 1 92 ? -0.897 10.564 -7.431 1.00 75.19 92 PRO A C 1
ATOM 750 O O . PRO A 1 92 ? 0.249 1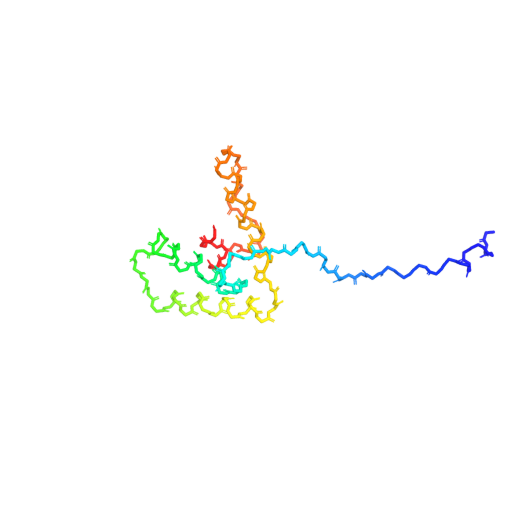0.135 -7.357 1.00 75.19 92 PRO A O 1
ATOM 753 N N . GLY A 1 93 ? -1.680 10.644 -6.350 1.00 69.75 93 GLY A N 1
ATOM 754 C CA . GLY A 1 93 ? -1.237 10.396 -4.973 1.00 69.75 93 GLY A CA 1
ATOM 755 C C . GLY A 1 93 ? -0.826 11.679 -4.236 1.00 69.75 93 GLY A C 1
ATOM 756 O O . GLY A 1 93 ? -0.435 12.675 -4.843 1.00 69.75 93 GLY A O 1
ATOM 757 N N . ARG A 1 94 ? -0.961 11.692 -2.902 1.00 72.75 94 ARG A N 1
ATOM 758 C CA . ARG A 1 94 ? -0.635 12.849 -2.046 1.00 72.75 94 ARG A CA 1
ATOM 759 C C . ARG A 1 94 ? -0.089 12.390 -0.695 1.00 72.75 94 ARG A C 1
ATOM 761 O O . ARG A 1 94 ? -0.490 11.354 -0.178 1.00 72.75 94 ARG A O 1
ATOM 768 N N . GLY A 1 95 ? 0.776 13.207 -0.089 1.00 71.75 95 GLY A N 1
ATOM 769 C CA . GLY A 1 95 ? 1.348 12.936 1.239 1.00 71.75 95 GLY A CA 1
ATOM 770 C C . GLY A 1 95 ? 2.602 12.061 1.187 1.00 71.75 95 GLY A C 1
ATOM 771 O O . GLY A 1 95 ? 3.159 11.838 0.116 1.00 71.75 95 GLY A O 1
ATOM 772 N N . SER A 1 96 ? 3.052 11.577 2.347 1.00 69.19 96 SER A N 1
ATOM 773 C CA . SER A 1 96 ? 4.323 10.843 2.496 1.00 69.19 96 SER A CA 1
ATOM 774 C C . SER A 1 96 ? 4.381 9.519 1.721 1.00 69.19 96 SER A C 1
ATOM 776 O O . SER A 1 96 ? 5.463 8.985 1.495 1.00 69.19 96 SER A O 1
ATOM 778 N N . VAL A 1 97 ? 3.229 9.008 1.276 1.00 69.19 97 VAL A N 1
ATOM 779 C CA . VAL A 1 97 ? 3.094 7.766 0.499 1.00 69.19 97 VAL A CA 1
ATOM 780 C C . VAL A 1 97 ? 3.764 7.863 -0.878 1.00 69.19 97 VAL A C 1
ATOM 782 O O . VAL A 1 97 ? 4.246 6.855 -1.382 1.00 69.19 97 VAL A O 1
ATOM 785 N N . ALA A 1 98 ? 3.898 9.068 -1.449 1.00 71.75 98 ALA A N 1
ATOM 786 C CA . ALA A 1 98 ? 4.567 9.280 -2.739 1.00 71.75 98 ALA A CA 1
ATOM 787 C C . ALA A 1 98 ? 6.051 8.850 -2.750 1.00 71.75 98 ALA A C 1
ATOM 789 O O . ALA A 1 98 ? 6.636 8.679 -3.815 1.00 71.75 98 ALA A O 1
ATOM 790 N N . GLY A 1 99 ? 6.667 8.676 -1.574 1.00 78.69 99 GLY A N 1
ATOM 791 C CA . GLY A 1 99 ? 8.036 8.183 -1.438 1.00 78.69 99 GLY A CA 1
ATOM 792 C C . GLY A 1 99 ? 8.175 6.658 -1.377 1.00 78.69 99 GLY A C 1
ATOM 793 O O . GLY A 1 99 ? 9.307 6.181 -1.364 1.00 78.69 99 GLY A O 1
ATOM 794 N N . SER A 1 100 ? 7.083 5.891 -1.315 1.00 86.75 100 SER A N 1
ATOM 795 C CA . SER A 1 100 ? 7.138 4.425 -1.242 1.00 86.75 100 SER A CA 1
ATOM 796 C C . SER A 1 100 ? 7.150 3.805 -2.636 1.00 86.75 100 SER A C 1
ATOM 798 O O . SER A 1 100 ? 6.278 4.082 -3.459 1.00 86.75 100 SER A O 1
ATOM 800 N N . LEU A 1 101 ? 8.123 2.926 -2.880 1.00 91.00 101 LEU A N 1
ATOM 801 C CA . LEU A 1 101 ? 8.170 2.097 -4.079 1.00 91.00 101 LEU A CA 1
ATOM 802 C C . LEU A 1 101 ? 6.979 1.131 -4.125 1.00 91.00 101 LEU A C 1
ATOM 804 O O . LEU A 1 101 ? 6.368 0.987 -5.177 1.00 91.00 101 LEU A O 1
ATOM 808 N N . VAL A 1 102 ? 6.604 0.528 -2.993 1.00 93.38 102 VAL A N 1
ATOM 809 C CA . VAL A 1 102 ? 5.425 -0.355 -2.915 1.00 93.38 102 VAL A CA 1
ATOM 810 C C . VAL A 1 102 ? 4.154 0.394 -3.321 1.00 93.38 102 VAL A C 1
ATOM 812 O O . VAL A 1 102 ? 3.390 -0.103 -4.140 1.00 93.38 102 VAL A O 1
ATOM 815 N N . ALA A 1 103 ? 3.947 1.617 -2.823 1.00 90.75 103 ALA A N 1
ATOM 816 C CA . ALA A 1 103 ? 2.784 2.422 -3.207 1.00 90.75 103 ALA A CA 1
ATOM 817 C C . ALA A 1 103 ? 2.805 2.870 -4.675 1.00 90.75 103 ALA A C 1
ATOM 819 O O . ALA A 1 103 ? 1.747 3.032 -5.271 1.00 90.75 103 ALA A O 1
ATOM 820 N N . TYR A 1 104 ? 3.991 3.096 -5.242 1.00 89.94 104 TYR A N 1
ATOM 821 C CA . TYR A 1 104 ? 4.146 3.464 -6.649 1.00 89.94 104 TYR A CA 1
ATOM 822 C C . TYR A 1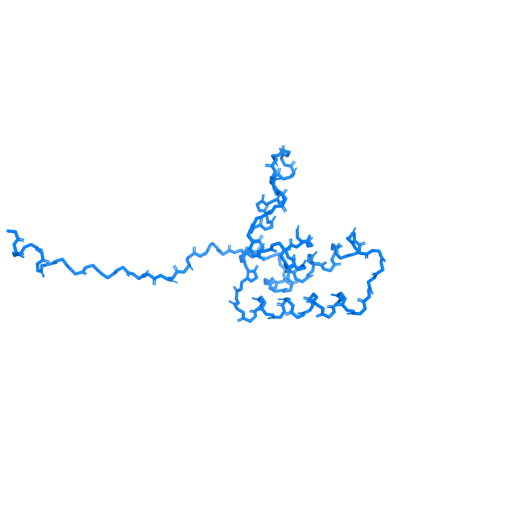 104 ? 3.835 2.301 -7.598 1.00 89.94 104 TYR A C 1
ATOM 824 O O . TYR A 1 104 ? 3.295 2.526 -8.680 1.00 89.94 104 TYR A O 1
ATOM 832 N N . LEU A 1 105 ? 4.180 1.073 -7.201 1.00 90.31 105 LEU A N 1
ATOM 833 C CA . LEU A 1 105 ? 3.914 -0.121 -7.999 1.00 90.31 105 LEU A CA 1
ATOM 834 C C . LEU A 1 105 ? 2.434 -0.506 -7.983 1.00 90.31 105 LEU A C 1
ATOM 836 O O . LEU A 1 105 ? 1.941 -0.997 -8.990 1.00 90.31 105 LEU A O 1
ATOM 840 N N . LEU A 1 106 ? 1.718 -0.298 -6.876 1.00 90.00 106 LEU A N 1
ATOM 841 C CA . LEU A 1 106 ? 0.292 -0.632 -6.742 1.00 90.00 106 LEU A CA 1
ATOM 842 C C . LEU A 1 106 ? -0.626 0.245 -7.609 1.00 90.00 106 LEU A C 1
ATOM 844 O O . LEU A 1 106 ? -1.498 -0.359 -8.282 1.00 90.00 106 LEU A O 1
#

Solvent-accessible surface area (backbone atoms only — not comparable to full-atom values): 6696 Å² total; per-residue (Å²): 115,67,82,58,56,79,70,62,85,82,84,78,82,77,87,74,82,87,72,80,84,63,82,58,62,92,94,42,52,48,54,58,46,52,48,50,53,36,62,69,32,41,59,80,79,33,87,72,80,48,69,72,56,55,54,49,45,51,53,51,52,52,53,36,46,76,72,64,41,34,41,59,54,52,49,54,39,50,54,53,50,51,32,53,78,68,71,43,90,75,80,98,72,76,69,80,56,76,78,36,65,66,65,69,45,96

Organism: NCBI:txid412755

Secondary structure (DSSP, 8-state):
-HHHHTT------TT---PPPP-PPTT--HHHHHHHHHHHHHHHH-SS--HHHHHHHHHHHHHHHHTT-HHHHHHHHHHHHHHHHTT----S--SGGGG-HHHHH-